Protein AF-A0A2V7MS86-F1 (afdb_monomer_lite)

Radius of gyration: 34.56 Å; chains: 1; bounding box: 85×17×89 Å

Structure (mmCIF, N/CA/C/O backbone):
data_AF-A0A2V7MS86-F1
#
_entry.id   AF-A0A2V7MS86-F1
#
loop_
_atom_site.group_PDB
_atom_site.id
_atom_site.type_symbol
_atom_site.label_atom_id
_atom_site.label_alt_id
_atom_site.label_comp_id
_atom_site.label_asym_id
_atom_site.label_entity_id
_atom_site.label_seq_id
_atom_site.pdbx_PDB_ins_code
_atom_site.Cartn_x
_atom_site.Cartn_y
_atom_site.Cartn_z
_atom_site.occupancy
_atom_site.B_iso_or_equiv
_atom_site.auth_seq_id
_atom_site.auth_comp_id
_atom_site.auth_asym_id
_atom_site.auth_atom_id
_atom_site.pdbx_PDB_model_num
ATOM 1 N N . MET A 1 1 ? 12.223 -13.083 -43.260 1.00 76.19 1 MET A N 1
ATOM 2 C CA . MET A 1 1 ? 13.556 -12.434 -43.210 1.00 76.19 1 MET A CA 1
ATOM 3 C C . MET A 1 1 ? 13.742 -11.546 -41.977 1.00 76.19 1 MET A C 1
ATOM 5 O O . MET A 1 1 ? 14.746 -11.706 -41.304 1.00 76.19 1 MET A O 1
ATOM 9 N N . TRP A 1 2 ? 12.772 -10.704 -41.598 1.00 84.12 2 TRP A N 1
ATOM 10 C CA . TRP A 1 2 ? 12.860 -9.843 -40.401 1.00 84.12 2 TRP A CA 1
ATOM 11 C C . 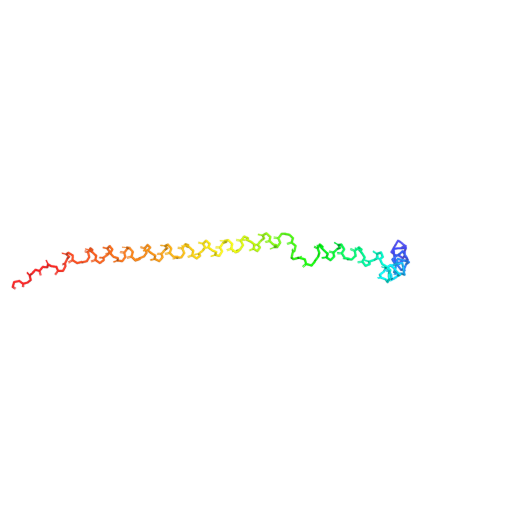TRP A 1 2 ? 13.007 -10.578 -39.060 1.00 84.12 2 TRP A C 1
ATOM 13 O O . TRP A 1 2 ? 13.741 -10.125 -38.193 1.00 84.12 2 TRP A O 1
ATOM 23 N N . VAL A 1 3 ? 12.374 -11.743 -38.903 1.00 90.25 3 VAL A N 1
ATOM 24 C CA . VAL A 1 3 ? 12.477 -12.544 -37.669 1.00 90.25 3 VAL A CA 1
ATOM 25 C C . VAL A 1 3 ? 13.917 -12.999 -37.407 1.00 90.25 3 VAL A C 1
ATOM 27 O O . VAL A 1 3 ? 14.391 -12.904 -36.282 1.00 90.25 3 VAL A O 1
ATOM 30 N N . LEU A 1 4 ? 14.645 -13.412 -38.450 1.00 90.31 4 LEU A N 1
ATOM 31 C CA . LEU A 1 4 ? 16.058 -13.788 -38.328 1.00 90.31 4 LEU A CA 1
ATOM 32 C C . LEU A 1 4 ? 16.936 -12.583 -37.969 1.00 90.31 4 LEU A C 1
ATOM 34 O O . LEU A 1 4 ? 17.846 -12.721 -37.160 1.00 90.31 4 LEU A O 1
ATOM 38 N N . ALA A 1 5 ? 16.631 -11.399 -38.509 1.00 88.81 5 ALA A N 1
ATOM 39 C CA . ALA A 1 5 ? 17.315 -10.164 -38.133 1.00 88.81 5 ALA A CA 1
ATOM 40 C C . ALA A 1 5 ? 17.069 -9.793 -36.659 1.00 88.81 5 ALA A C 1
ATOM 42 O O . ALA A 1 5 ? 18.014 -9.442 -35.961 1.00 88.81 5 ALA A O 1
ATOM 43 N N . ILE A 1 6 ? 15.838 -9.937 -36.157 1.00 92.56 6 ILE A N 1
ATOM 44 C CA . ILE A 1 6 ? 15.516 -9.697 -34.739 1.00 92.56 6 ILE A CA 1
ATOM 45 C C . ILE A 1 6 ? 16.264 -10.688 -33.843 1.00 92.56 6 ILE A C 1
ATOM 47 O O . ILE A 1 6 ? 16.879 -10.274 -32.866 1.00 92.56 6 ILE A O 1
ATOM 51 N N . ILE A 1 7 ? 16.263 -11.979 -34.194 1.00 93.06 7 ILE A N 1
ATOM 52 C CA . ILE A 1 7 ? 16.988 -13.013 -33.441 1.00 93.06 7 ILE A CA 1
ATOM 53 C C . ILE A 1 7 ? 18.487 -12.703 -33.405 1.00 93.06 7 ILE A C 1
ATOM 55 O O . ILE A 1 7 ? 19.099 -12.812 -32.350 1.00 93.06 7 ILE A O 1
ATOM 59 N N . LEU A 1 8 ? 19.069 -12.268 -34.525 1.00 91.62 8 LEU A N 1
ATOM 60 C CA . LEU A 1 8 ? 20.483 -11.906 -34.604 1.00 91.62 8 LEU A CA 1
ATOM 61 C C . LEU A 1 8 ? 20.815 -10.675 -33.746 1.00 91.62 8 LEU A C 1
ATOM 63 O O . LEU A 1 8 ? 21.831 -10.670 -33.056 1.00 91.62 8 LEU A O 1
ATOM 67 N N . VAL A 1 9 ? 19.938 -9.668 -33.724 1.00 91.62 9 VAL A N 1
ATOM 68 C CA . VAL A 1 9 ? 20.080 -8.496 -32.845 1.00 91.62 9 VAL A CA 1
ATOM 69 C C . VAL A 1 9 ? 19.978 -8.898 -31.374 1.00 91.62 9 VAL A C 1
ATOM 71 O O . VAL A 1 9 ? 20.825 -8.504 -30.578 1.00 91.62 9 VAL A O 1
ATOM 74 N N . VAL A 1 10 ? 18.990 -9.716 -30.999 1.00 91.31 10 VAL A N 1
ATOM 75 C CA . VAL A 1 10 ? 18.841 -10.199 -29.616 1.00 91.31 10 VAL A CA 1
ATOM 76 C C . VAL A 1 10 ? 20.044 -11.047 -29.203 1.00 91.31 10 VAL A C 1
ATOM 78 O O . VAL A 1 10 ? 20.588 -10.842 -28.121 1.00 91.31 10 VAL A O 1
ATOM 81 N N . ALA A 1 11 ? 20.517 -11.938 -30.075 1.00 92.62 11 ALA A N 1
ATOM 82 C CA . ALA A 1 11 ? 21.704 -12.752 -29.830 1.00 92.62 11 ALA A CA 1
ATOM 83 C C . ALA A 1 11 ? 22.964 -11.895 -29.616 1.00 92.62 11 ALA A C 1
ATOM 85 O O . ALA A 1 11 ? 23.784 -12.229 -28.766 1.00 92.62 11 ALA A O 1
ATOM 86 N N . LEU A 1 12 ? 23.093 -10.769 -30.327 1.00 90.25 12 LEU A N 1
ATOM 87 C CA . LEU A 1 12 ? 24.185 -9.808 -30.148 1.00 90.25 12 LEU A CA 1
ATOM 88 C C . LEU A 1 12 ? 24.066 -9.005 -28.838 1.00 90.25 12 LEU A C 1
ATOM 90 O O . LEU A 1 12 ? 25.078 -8.606 -28.264 1.00 90.25 12 LEU A O 1
ATOM 94 N N . LEU A 1 13 ? 22.845 -8.769 -28.351 1.00 86.69 13 LEU A N 1
ATOM 95 C CA . LEU A 1 13 ? 22.599 -8.037 -27.104 1.00 86.69 13 LEU A CA 1
ATOM 96 C C . LEU A 1 13 ? 22.890 -8.873 -25.849 1.00 86.69 13 LEU A C 1
ATOM 98 O O . LEU A 1 13 ? 23.276 -8.306 -24.826 1.00 86.69 13 LEU A O 1
ATOM 102 N N . ILE A 1 14 ? 22.757 -10.204 -25.917 1.00 87.88 14 ILE A N 1
ATOM 103 C CA . ILE A 1 14 ? 22.988 -11.106 -24.773 1.00 87.88 14 ILE A CA 1
ATOM 104 C C . ILE A 1 14 ? 24.410 -10.960 -24.177 1.00 87.88 14 ILE A C 1
ATOM 106 O O . ILE A 1 14 ? 24.508 -10.764 -22.965 1.00 87.88 14 ILE A O 1
ATOM 110 N N . PRO A 1 15 ? 25.512 -10.974 -24.960 1.00 82.94 15 PRO A N 1
ATOM 111 C CA . PRO A 1 15 ? 26.865 -10.763 -24.435 1.00 82.94 15 PRO A CA 1
ATOM 112 C C . PRO A 1 15 ? 27.060 -9.404 -23.759 1.00 82.94 15 PRO A C 1
ATOM 114 O O . PRO A 1 15 ? 27.702 -9.318 -22.715 1.00 82.94 15 PRO A O 1
ATOM 117 N N . VAL A 1 16 ? 26.485 -8.341 -24.334 1.00 81.19 16 VAL A N 1
ATOM 118 C CA . VAL A 1 16 ? 26.571 -6.984 -23.773 1.00 81.19 16 VAL A CA 1
ATOM 119 C C . VAL A 1 16 ? 25.877 -6.937 -22.415 1.00 81.19 16 VAL A C 1
ATOM 121 O O . VAL A 1 16 ? 26.442 -6.405 -21.463 1.00 81.19 16 VAL A O 1
ATOM 124 N N . ALA A 1 17 ? 24.688 -7.539 -22.311 1.00 73.69 17 ALA A N 1
ATOM 125 C CA . ALA A 1 17 ? 23.950 -7.637 -21.058 1.00 73.69 17 ALA A CA 1
ATOM 126 C C . ALA A 1 17 ? 24.711 -8.456 -20.002 1.00 73.69 17 ALA A C 1
ATOM 128 O O . ALA A 1 17 ? 24.798 -8.019 -18.858 1.00 73.69 17 ALA A O 1
ATOM 129 N N . ALA A 1 18 ? 25.319 -9.586 -20.381 1.00 77.88 18 ALA A N 1
ATOM 130 C CA . ALA A 1 18 ? 26.108 -10.420 -19.471 1.00 77.88 18 ALA A CA 1
ATOM 131 C C . ALA A 1 18 ? 27.312 -9.664 -18.876 1.00 77.88 18 ALA A C 1
ATOM 133 O O . ALA A 1 18 ? 27.510 -9.674 -17.666 1.00 77.88 18 ALA A O 1
ATOM 134 N N . ILE A 1 19 ? 28.057 -8.924 -19.704 1.00 75.81 19 ILE A N 1
ATOM 135 C CA . ILE A 1 19 ? 29.202 -8.114 -19.252 1.00 75.81 19 ILE A CA 1
ATOM 136 C C . ILE A 1 19 ? 28.748 -6.952 -18.350 1.00 75.81 19 ILE A C 1
ATOM 138 O O . ILE A 1 19 ? 29.444 -6.581 -17.404 1.00 75.81 19 ILE A O 1
ATOM 142 N N . LEU A 1 20 ? 27.583 -6.357 -18.629 1.00 68.75 20 LEU A N 1
ATOM 143 C CA . LEU A 1 20 ? 27.053 -5.243 -17.839 1.00 68.75 20 LEU A CA 1
ATOM 144 C C . LEU A 1 20 ? 26.559 -5.677 -16.454 1.00 68.75 20 LEU A C 1
ATOM 146 O O . LEU A 1 20 ? 26.712 -4.912 -15.503 1.00 68.75 20 LEU A O 1
ATOM 150 N N . VAL A 1 21 ? 25.978 -6.877 -16.343 1.00 64.38 21 VAL A N 1
ATOM 151 C CA . VAL A 1 21 ? 25.506 -7.457 -15.072 1.00 64.38 21 VAL A CA 1
ATOM 152 C C . VAL A 1 21 ? 26.666 -7.666 -14.095 1.00 64.38 21 VAL A C 1
ATOM 154 O O . VAL A 1 21 ? 26.521 -7.364 -12.911 1.00 64.38 21 VAL A O 1
ATOM 157 N N . ASP A 1 22 ? 27.836 -8.063 -14.598 1.00 63.31 22 ASP A N 1
ATOM 158 C CA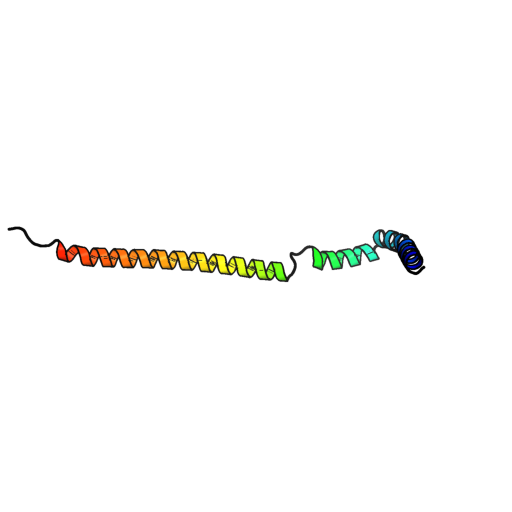 . ASP A 1 22 ? 29.051 -8.230 -13.789 1.00 63.31 22 ASP A CA 1
ATOM 159 C C . ASP A 1 22 ? 29.787 -6.905 -13.495 1.00 63.31 22 ASP A C 1
ATOM 161 O O . ASP A 1 22 ? 30.749 -6.870 -12.723 1.00 63.31 22 ASP A O 1
ATOM 165 N N . SER A 1 23 ? 29.328 -5.783 -14.062 1.00 57.69 23 SER A N 1
ATOM 166 C CA . SER A 1 23 ? 29.950 -4.463 -13.921 1.00 57.69 23 SER A CA 1
ATOM 167 C C . SER A 1 23 ? 29.231 -3.577 -12.883 1.00 57.69 23 SER A C 1
ATOM 169 O O . SER A 1 23 ? 28.001 -3.606 -12.766 1.00 57.69 23 SER A O 1
ATOM 171 N N . PRO A 1 24 ? 29.949 -2.706 -12.138 1.00 55.31 24 PRO A N 1
ATOM 172 C CA . PRO A 1 24 ? 29.369 -1.776 -11.152 1.00 55.31 24 PRO A CA 1
ATOM 173 C C . PRO A 1 24 ? 28.262 -0.851 -11.702 1.00 55.31 24 PRO A C 1
ATOM 175 O O . PRO A 1 24 ? 27.450 -0.327 -10.931 1.00 55.31 24 PRO A O 1
ATOM 178 N N . LEU A 1 25 ? 28.184 -0.668 -13.025 1.00 58.81 25 LEU A N 1
ATOM 179 C CA . LEU A 1 25 ? 27.105 0.070 -13.691 1.00 58.81 25 LEU A CA 1
ATOM 180 C C . LEU A 1 25 ? 25.770 -0.697 -13.667 1.00 58.81 25 LEU A C 1
ATOM 182 O O . LEU A 1 25 ? 24.742 -0.107 -13.339 1.00 58.81 25 LEU A O 1
ATOM 186 N N . GLY A 1 26 ? 25.778 -2.011 -13.916 1.00 56.69 26 GLY A N 1
ATOM 187 C CA . GLY A 1 26 ? 24.586 -2.855 -13.791 1.00 56.69 26 GLY A CA 1
ATOM 188 C C . GLY A 1 26 ? 24.091 -2.922 -12.349 1.00 56.69 26 GLY A C 1
ATOM 189 O O . GLY A 1 26 ? 22.903 -2.760 -12.090 1.00 56.69 26 GLY A O 1
ATOM 190 N N . ARG A 1 27 ? 25.014 -3.035 -11.386 1.00 60.41 27 ARG A N 1
ATOM 191 C CA . ARG A 1 27 ? 24.691 -3.101 -9.951 1.00 60.41 27 ARG A CA 1
ATOM 192 C C . ARG A 1 27 ? 24.131 -1.796 -9.376 1.00 60.41 27 ARG A C 1
ATOM 194 O O . ARG A 1 27 ? 23.318 -1.837 -8.461 1.00 60.41 27 ARG A O 1
ATOM 201 N N . SER A 1 28 ? 24.549 -0.633 -9.876 1.00 59.44 28 SER A N 1
ATOM 202 C CA . SER A 1 28 ? 24.034 0.670 -9.418 1.00 59.44 28 SER A CA 1
ATOM 203 C C . SER A 1 28 ? 22.673 1.020 -10.028 1.00 59.44 28 SER A C 1
ATOM 205 O O . SER A 1 28 ? 21.833 1.601 -9.338 1.00 59.44 28 SER A O 1
ATOM 207 N N . VAL A 1 29 ? 22.418 0.610 -11.276 1.00 63.12 29 VAL A N 1
ATOM 208 C CA . VAL A 1 29 ? 21.079 0.662 -11.885 1.00 63.12 29 VAL A CA 1
ATOM 209 C C . VAL A 1 29 ? 20.150 -0.342 -11.207 1.00 63.12 29 VAL A C 1
ATOM 211 O O . VAL A 1 29 ? 19.058 0.051 -10.808 1.00 63.12 29 VAL A O 1
ATOM 214 N N . ALA A 1 30 ? 20.606 -1.577 -10.972 1.00 62.25 30 ALA A N 1
ATOM 215 C CA . ALA A 1 30 ? 19.885 -2.567 -10.179 1.00 62.25 30 ALA A CA 1
ATOM 216 C C . ALA A 1 30 ? 19.581 -2.028 -8.784 1.00 62.25 30 ALA A C 1
ATOM 218 O O . ALA A 1 30 ? 18.433 -2.057 -8.402 1.00 62.25 30 ALA A O 1
ATOM 219 N N . ARG A 1 31 ? 20.521 -1.386 -8.082 1.00 57.06 31 ARG A N 1
ATOM 220 C CA . ARG A 1 31 ? 20.263 -0.791 -6.758 1.00 57.06 31 ARG A CA 1
ATOM 221 C C . ARG A 1 31 ? 19.264 0.375 -6.786 1.00 57.06 31 ARG A C 1
ATOM 223 O O . ARG A 1 31 ? 18.523 0.577 -5.827 1.00 57.06 31 ARG A O 1
ATOM 230 N N . ARG A 1 32 ? 19.211 1.158 -7.872 1.00 61.62 32 ARG A N 1
ATOM 231 C CA . ARG A 1 32 ? 18.164 2.184 -8.056 1.00 61.62 32 ARG A CA 1
ATOM 232 C C . ARG A 1 32 ? 16.812 1.583 -8.435 1.00 61.62 32 ARG A C 1
ATOM 234 O O . ARG A 1 32 ? 15.787 2.148 -8.064 1.00 61.62 32 ARG A O 1
ATOM 241 N N . MET A 1 33 ? 16.808 0.476 -9.1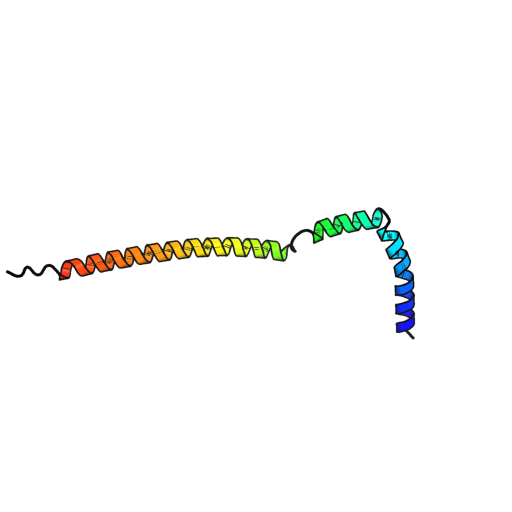69 1.00 58.41 33 MET A N 1
ATOM 242 C CA . MET A 1 33 ? 15.594 -0.264 -9.500 1.00 58.41 33 MET A CA 1
ATOM 243 C C . MET A 1 33 ? 15.092 -1.064 -8.294 1.00 58.41 33 MET A C 1
ATOM 245 O O . MET A 1 33 ? 13.928 -0.933 -7.977 1.00 58.41 33 MET A O 1
ATOM 249 N N . GLU A 1 34 ? 15.944 -1.746 -7.533 1.00 54.81 34 GLU A N 1
ATOM 250 C CA . GLU A 1 34 ? 15.685 -2.359 -6.220 1.00 54.81 34 GLU A CA 1
ATOM 251 C C . GLU A 1 34 ? 15.140 -1.318 -5.239 1.00 54.81 34 GLU A C 1
ATOM 253 O O . GLU A 1 34 ? 14.093 -1.540 -4.647 1.00 54.81 34 GLU A O 1
ATOM 258 N N . GLY A 1 35 ? 15.708 -0.106 -5.187 1.00 55.38 35 GLY A N 1
ATOM 259 C CA . GLY A 1 35 ? 15.124 1.005 -4.422 1.00 55.38 35 GLY A CA 1
ATOM 260 C C . GLY A 1 35 ? 13.700 1.411 -4.852 1.00 55.38 35 GLY A C 1
ATOM 261 O O . GLY A 1 35 ? 12.994 2.076 -4.095 1.00 55.38 35 GLY A O 1
ATOM 262 N N . ARG A 1 36 ? 13.255 1.003 -6.048 1.00 53.69 36 ARG A N 1
ATOM 263 C CA . ARG A 1 36 ? 11.885 1.159 -6.569 1.00 53.69 36 ARG A CA 1
ATOM 264 C C . ARG A 1 36 ? 11.068 -0.145 -6.541 1.00 53.69 36 ARG A C 1
ATOM 266 O O . ARG A 1 36 ? 9.847 -0.074 -6.632 1.00 53.69 36 ARG A O 1
ATOM 273 N N . THR A 1 37 ? 11.714 -1.302 -6.422 1.00 54.19 37 THR A N 1
ATOM 274 C CA . THR A 1 37 ? 11.133 -2.643 -6.602 1.00 54.19 37 THR A CA 1
ATOM 275 C C . THR A 1 37 ? 11.053 -3.441 -5.292 1.00 54.19 37 THR A C 1
ATOM 277 O O . THR A 1 37 ? 10.234 -4.345 -5.200 1.00 54.19 37 THR A O 1
ATOM 280 N N . GLU A 1 38 ? 11.809 -3.090 -4.247 1.00 55.12 38 GLU A N 1
ATOM 281 C CA . GLU A 1 38 ? 11.755 -3.748 -2.924 1.00 55.12 38 GLU A CA 1
ATOM 282 C C . GLU A 1 38 ? 10.636 -3.221 -2.007 1.00 55.12 38 GLU A C 1
ATOM 284 O O . GLU A 1 38 ? 10.449 -3.694 -0.887 1.00 55.12 38 GLU A O 1
ATOM 289 N N . GLY A 1 39 ? 9.849 -2.248 -2.465 1.00 57.66 39 GLY A N 1
ATOM 290 C CA . GLY A 1 39 ? 8.602 -1.868 -1.811 1.00 57.66 39 GLY A CA 1
ATOM 291 C C . GLY A 1 39 ? 7.409 -2.470 -2.546 1.00 57.66 39 GLY A C 1
ATOM 292 O O . GLY A 1 39 ? 7.446 -2.495 -3.778 1.00 57.66 39 GLY A O 1
ATOM 293 N N . PRO A 1 40 ? 6.321 -2.875 -1.850 1.00 57.25 40 PRO A N 1
ATOM 294 C CA . PRO A 1 40 ? 5.044 -3.044 -2.530 1.00 57.25 40 PRO A CA 1
ATOM 295 C C . PRO A 1 40 ? 4.811 -1.809 -3.415 1.00 57.25 40 PRO A C 1
ATOM 297 O O . PRO A 1 40 ? 5.108 -0.699 -2.944 1.00 57.25 40 PRO A O 1
ATOM 300 N N . PRO A 1 41 ? 4.358 -1.981 -4.676 1.00 66.94 41 PRO A N 1
ATOM 301 C CA . PRO A 1 41 ? 4.036 -0.885 -5.577 1.00 66.94 41 PRO A CA 1
ATOM 302 C C . PRO A 1 41 ? 3.350 0.248 -4.811 1.00 66.94 41 PRO A C 1
ATOM 304 O O . PRO A 1 41 ? 2.546 -0.044 -3.924 1.00 66.94 41 PRO A O 1
ATOM 307 N N . PRO A 1 42 ? 3.647 1.525 -5.099 1.00 66.00 42 PRO A N 1
ATOM 308 C CA . PRO A 1 42 ? 3.059 2.649 -4.366 1.00 66.00 42 PRO A CA 1
ATOM 309 C C . PRO A 1 42 ? 1.528 2.537 -4.263 1.00 66.00 42 PRO A C 1
ATOM 311 O O . PRO A 1 42 ? 0.970 2.770 -3.197 1.00 66.00 42 PRO A O 1
ATOM 314 N N . GLU A 1 43 ? 0.882 2.018 -5.310 1.00 69.12 43 GLU A N 1
ATOM 315 C CA . GLU A 1 43 ? -0.545 1.685 -5.328 1.00 69.12 43 GLU A CA 1
ATOM 316 C C . GLU A 1 43 ? -0.952 0.648 -4.268 1.00 69.12 43 GLU A C 1
ATOM 318 O O . GLU A 1 43 ? -1.953 0.835 -3.586 1.00 69.12 43 GLU A O 1
ATOM 323 N N . LEU A 1 44 ? -0.170 -0.420 -4.071 1.00 73.25 44 LEU A N 1
ATOM 324 C CA . LEU A 1 44 ? -0.424 -1.436 -3.043 1.00 73.25 44 LEU A CA 1
ATOM 325 C C . LEU A 1 44 ? -0.206 -0.894 -1.627 1.00 73.25 44 LEU A C 1
ATOM 327 O O . LEU A 1 44 ? -0.943 -1.277 -0.724 1.00 73.25 44 LEU A O 1
ATOM 331 N N . ARG A 1 45 ? 0.753 0.018 -1.421 1.00 74.69 45 ARG A N 1
ATOM 332 C CA . ARG A 1 45 ? 0.942 0.695 -0.123 1.00 74.69 45 ARG A CA 1
ATOM 333 C C . ARG A 1 45 ? -0.229 1.615 0.214 1.00 74.69 45 ARG A C 1
ATOM 335 O O . ARG A 1 45 ? -0.692 1.617 1.352 1.00 74.69 45 ARG A O 1
ATOM 342 N N . ASP A 1 46 ? -0.723 2.361 -0.768 1.00 77.62 46 ASP A N 1
ATOM 343 C CA . ASP A 1 46 ? -1.905 3.208 -0.599 1.00 77.62 46 ASP A CA 1
ATOM 344 C C . ASP A 1 46 ? -3.160 2.365 -0.353 1.00 77.62 46 ASP A C 1
ATOM 346 O O . ASP A 1 46 ? -3.995 2.716 0.482 1.00 77.62 46 ASP A O 1
ATOM 350 N N . MET A 1 47 ? -3.274 1.218 -1.029 1.00 82.44 47 MET A N 1
ATOM 351 C CA . MET A 1 47 ? -4.369 0.275 -0.816 1.00 82.44 47 MET A CA 1
ATOM 352 C C . MET A 1 47 ? -4.301 -0.361 0.575 1.00 82.44 47 MET A C 1
ATOM 354 O O . MET A 1 47 ? -5.323 -0.455 1.243 1.00 82.44 47 MET A O 1
ATOM 358 N N . GLN A 1 48 ? -3.106 -0.708 1.055 1.00 79.94 48 GLN A N 1
ATOM 359 C CA . GLN A 1 48 ? -2.900 -1.255 2.395 1.00 79.94 48 GLN A CA 1
ATOM 360 C C . GLN A 1 48 ? -3.269 -0.248 3.492 1.00 79.94 48 GLN A C 1
ATOM 362 O O . GLN A 1 48 ? -3.986 -0.604 4.419 1.00 79.94 48 GLN A O 1
ATOM 367 N N . ARG A 1 49 ? -2.879 1.027 3.343 1.00 85.19 49 ARG A N 1
ATOM 368 C CA . ARG A 1 49 ? -3.306 2.099 4.261 1.00 85.19 49 ARG A CA 1
ATOM 369 C C . ARG A 1 49 ? -4.818 2.290 4.265 1.00 85.19 49 ARG A C 1
ATOM 371 O O . ARG A 1 49 ? -5.405 2.512 5.315 1.00 85.19 49 ARG A O 1
ATOM 378 N N . LYS A 1 50 ? -5.458 2.215 3.095 1.00 87.25 50 LYS A N 1
ATOM 379 C CA . LYS A 1 50 ? -6.922 2.297 2.994 1.00 87.25 50 LYS A CA 1
ATOM 380 C C . LYS A 1 50 ? -7.607 1.119 3.679 1.00 87.25 50 LYS A C 1
ATOM 382 O O . LYS A 1 50 ? -8.618 1.332 4.331 1.00 87.25 50 LYS A O 1
ATOM 387 N N . VAL A 1 51 ? -7.066 -0.090 3.540 1.00 92.00 51 VAL A N 1
ATOM 388 C CA . VAL A 1 51 ? -7.585 -1.282 4.225 1.00 92.00 51 VAL A CA 1
ATOM 389 C C . VAL A 1 51 ? -7.461 -1.130 5.739 1.00 92.00 51 VAL A C 1
ATOM 391 O O . VAL A 1 51 ? -8.449 -1.320 6.428 1.00 92.00 51 VAL A O 1
ATOM 394 N N . GLU A 1 52 ? -6.307 -0.694 6.241 1.00 90.31 52 GLU A N 1
ATOM 395 C CA . GLU A 1 52 ? -6.084 -0.473 7.677 1.00 90.31 52 GLU A CA 1
ATOM 396 C C . GLU A 1 52 ? -7.047 0.580 8.262 1.00 90.31 52 GLU A C 1
ATOM 398 O O . GLU A 1 52 ? -7.619 0.385 9.333 1.00 90.31 52 GLU A O 1
ATOM 403 N N . LEU A 1 53 ? -7.304 1.667 7.523 1.00 93.69 53 LEU A N 1
ATOM 404 C CA . LEU A 1 53 ? -8.314 2.661 7.904 1.00 93.69 53 LEU A CA 1
ATOM 405 C C . LEU A 1 53 ? -9.731 2.073 7.911 1.00 93.69 53 LEU A C 1
ATOM 407 O O . LEU A 1 53 ? -10.480 2.293 8.858 1.00 93.69 53 LEU A O 1
ATOM 411 N N . LEU A 1 54 ? -10.093 1.303 6.882 1.00 94.38 54 LEU A N 1
ATOM 412 C CA . LEU A 1 54 ? -11.409 0.666 6.790 1.00 94.38 54 LEU A CA 1
ATOM 413 C C . LEU A 1 54 ? -11.631 -0.367 7.901 1.00 94.38 54 LEU A C 1
ATOM 415 O O . LEU A 1 54 ? -12.733 -0.462 8.430 1.00 94.38 54 LEU A O 1
ATOM 419 N N . GLU A 1 55 ? -10.604 -1.130 8.269 1.00 92.06 55 GLU A N 1
ATOM 420 C CA . GLU A 1 55 ? -10.666 -2.081 9.382 1.00 92.06 55 GLU A CA 1
ATOM 421 C C . GLU A 1 55 ? -10.930 -1.360 10.709 1.00 92.06 55 GLU A C 1
ATOM 423 O O . GLU A 1 55 ? -11.822 -1.769 11.455 1.00 92.06 55 GLU A O 1
ATOM 428 N N . SER A 1 56 ? -10.240 -0.241 10.954 1.00 94.31 56 SER A N 1
ATOM 429 C CA . SER A 1 56 ? -10.483 0.612 12.125 1.00 94.31 56 SER A CA 1
ATOM 430 C C . SER A 1 56 ? -11.909 1.171 12.146 1.00 94.31 56 SER A C 1
ATOM 432 O O . SER A 1 56 ? -12.579 1.120 13.175 1.00 94.31 56 SER A O 1
ATOM 434 N N . GLU A 1 57 ? -12.403 1.687 11.017 1.00 93.88 57 GLU A N 1
ATOM 435 C CA . GLU A 1 57 ? -13.764 2.230 10.924 1.00 93.88 57 GLU A CA 1
ATOM 436 C C . GLU A 1 57 ? -14.836 1.149 11.149 1.00 93.88 57 GLU A C 1
ATOM 438 O O . GLU A 1 57 ? -15.874 1.414 11.762 1.00 93.88 57 GLU A O 1
ATOM 443 N N . ILE A 1 58 ? -14.591 -0.084 10.693 1.00 95.31 58 ILE A N 1
ATOM 444 C CA . ILE A 1 58 ? -15.485 -1.225 10.933 1.00 95.31 58 ILE A CA 1
ATOM 445 C C . ILE A 1 58 ? -15.521 -1.590 12.418 1.00 95.31 58 ILE A C 1
ATOM 447 O O . ILE A 1 58 ? -16.600 -1.875 12.947 1.00 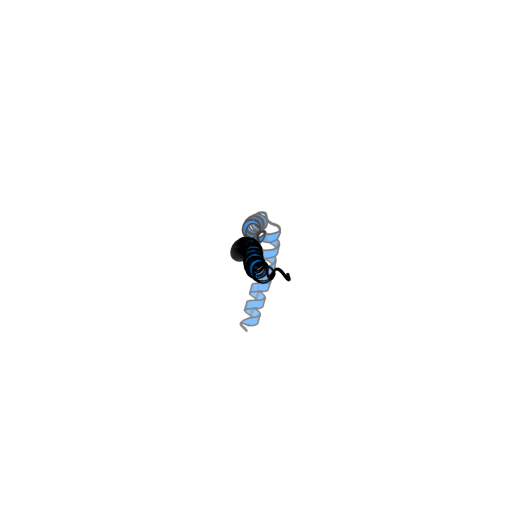95.31 58 ILE A O 1
ATOM 451 N N . GLU A 1 59 ? -14.374 -1.590 13.097 1.00 93.75 59 GLU A N 1
ATOM 452 C CA . GLU A 1 59 ? -14.305 -1.882 14.530 1.00 93.75 59 GLU A CA 1
ATOM 453 C C . GLU A 1 59 ? -15.079 -0.838 15.351 1.00 93.75 59 GLU A C 1
ATOM 455 O O . GLU A 1 59 ? -15.906 -1.198 16.199 1.00 93.75 59 GLU A O 1
ATOM 460 N N . ASP A 1 60 ? -14.910 0.445 15.023 1.00 93.69 60 ASP A N 1
ATOM 461 C CA . ASP A 1 60 ? -15.649 1.545 15.644 1.00 93.69 60 ASP A CA 1
ATOM 462 C C . ASP A 1 60 ? -17.159 1.439 15.394 1.00 93.69 60 ASP A C 1
ATOM 464 O O . ASP A 1 60 ? -17.971 1.579 16.319 1.00 93.69 60 ASP A O 1
ATOM 468 N N . LEU A 1 61 ? -17.557 1.128 14.157 1.00 93.88 61 LEU A N 1
ATOM 469 C CA . LEU A 1 61 ? -18.963 0.954 13.806 1.00 93.88 61 LEU A CA 1
ATOM 470 C C . LEU A 1 61 ? -19.587 -0.228 14.554 1.00 93.88 61 LEU A C 1
ATOM 472 O O . LEU A 1 61 ? -20.698 -0.116 15.075 1.00 93.88 61 LEU A O 1
ATOM 476 N N . ASN A 1 62 ? -18.873 -1.349 14.657 1.00 93.44 62 ASN A N 1
ATOM 477 C CA . ASN A 1 62 ? -19.336 -2.516 15.400 1.00 93.44 62 ASN A CA 1
ATOM 478 C C . ASN A 1 62 ? -19.555 -2.184 16.884 1.00 93.44 62 ASN A C 1
ATOM 480 O O . ASN A 1 62 ? -20.571 -2.567 17.469 1.00 93.44 62 ASN A O 1
ATOM 484 N N . ARG A 1 63 ? -18.649 -1.402 17.481 1.00 93.12 63 ARG A N 1
ATOM 485 C CA . ARG A 1 63 ? -18.783 -0.929 18.862 1.00 93.12 63 ARG A CA 1
ATOM 486 C C . ARG A 1 63 ? -19.985 -0.001 19.043 1.00 93.12 63 ARG A C 1
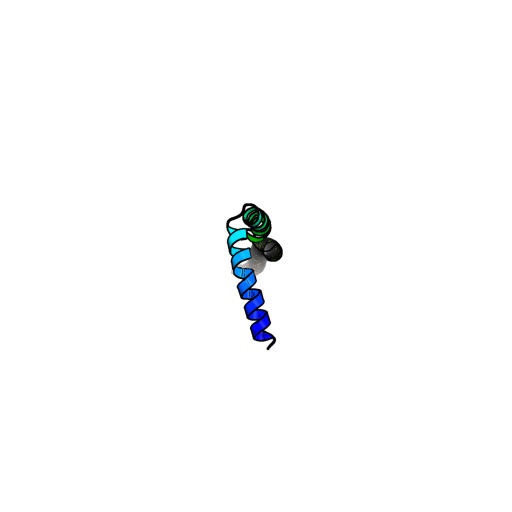ATOM 488 O O . ARG A 1 63 ? -20.718 -0.140 20.021 1.00 93.12 63 ARG A O 1
ATOM 495 N N . SER A 1 64 ? -20.222 0.902 18.093 1.00 92.19 64 SER A N 1
ATOM 496 C CA . SER A 1 64 ? -21.392 1.789 18.100 1.00 92.19 64 SER A CA 1
ATOM 497 C C . SER A 1 64 ? -22.705 1.004 18.006 1.00 92.19 64 SER A C 1
ATOM 499 O O . SER A 1 64 ? -23.625 1.234 18.791 1.00 92.19 64 SER A O 1
ATOM 501 N N . VAL A 1 65 ? -22.778 0.018 17.106 1.00 92.81 65 VAL A N 1
ATOM 502 C CA . VAL A 1 65 ? -23.951 -0.857 16.962 1.00 92.81 65 VAL A CA 1
ATOM 503 C C . VAL A 1 65 ? -24.194 -1.674 18.229 1.00 92.81 65 VAL A C 1
ATOM 505 O O . VAL A 1 65 ? -25.346 -1.831 18.636 1.00 92.81 65 VAL A O 1
ATOM 508 N N . ALA A 1 66 ? -23.138 -2.186 18.866 1.00 90.81 66 ALA A N 1
ATOM 509 C CA . ALA A 1 66 ? -23.254 -2.894 20.136 1.00 90.81 66 ALA A CA 1
ATOM 510 C C . ALA A 1 66 ? -23.850 -1.991 21.231 1.00 90.81 66 ALA A C 1
ATOM 512 O O . ALA A 1 66 ? -24.843 -2.374 21.847 1.00 90.81 66 ALA A O 1
ATOM 513 N N . GLY A 1 67 ? -23.334 -0.767 21.393 1.00 90.00 67 GLY A N 1
ATOM 514 C CA . GLY A 1 67 ? -23.881 0.203 22.350 1.00 90.00 67 GLY A CA 1
ATOM 515 C C . GLY A 1 67 ? -25.343 0.562 22.065 1.00 90.00 67 GLY A C 1
ATOM 516 O O . GLY A 1 67 ? -26.182 0.543 22.961 1.00 90.00 67 GLY A O 1
ATOM 517 N N . MET A 1 68 ? -25.695 0.778 20.795 1.00 89.19 68 MET A N 1
ATOM 518 C CA . MET A 1 68 ? -27.077 1.069 20.401 1.00 89.19 68 MET A CA 1
ATOM 519 C C . MET A 1 68 ? -28.032 -0.097 20.706 1.00 89.19 68 MET A C 1
ATOM 521 O O . MET A 1 68 ? -29.183 0.117 21.089 1.00 89.19 68 MET A O 1
ATOM 525 N N . ARG A 1 69 ? -27.575 -1.349 20.571 1.00 85.62 69 ARG A N 1
ATOM 526 C CA . ARG A 1 69 ? -28.367 -2.529 20.960 1.00 85.62 69 ARG A CA 1
ATOM 527 C C . ARG A 1 69 ? -28.612 -2.583 22.466 1.00 85.62 69 ARG A C 1
ATOM 529 O O . ARG A 1 69 ? -29.721 -2.931 22.869 1.00 85.62 69 ARG A O 1
ATOM 536 N N . GLU A 1 70 ? -27.621 -2.229 23.279 1.00 87.62 70 GLU A N 1
ATOM 537 C CA . GLU A 1 70 ? -27.762 -2.165 24.739 1.00 87.62 70 GLU A CA 1
ATOM 538 C C . GLU A 1 70 ? -28.778 -1.095 25.158 1.00 87.62 70 GLU A C 1
ATOM 540 O O . GLU A 1 70 ? -29.657 -1.369 25.977 1.00 87.62 70 GLU A O 1
ATOM 545 N N . GLU A 1 71 ? -28.732 0.089 24.540 1.00 86.69 71 GLU A N 1
ATOM 546 C CA . GLU A 1 71 ? -29.708 1.160 24.776 1.00 86.69 71 GLU A CA 1
ATOM 547 C C . GLU A 1 71 ? -31.133 0.726 24.408 1.00 86.69 71 GLU A C 1
ATOM 549 O O . GLU A 1 71 ? -32.068 0.910 25.193 1.00 86.69 71 GLU A O 1
ATOM 554 N N . LEU A 1 72 ? -31.311 0.076 23.252 1.00 83.88 72 LEU A N 1
A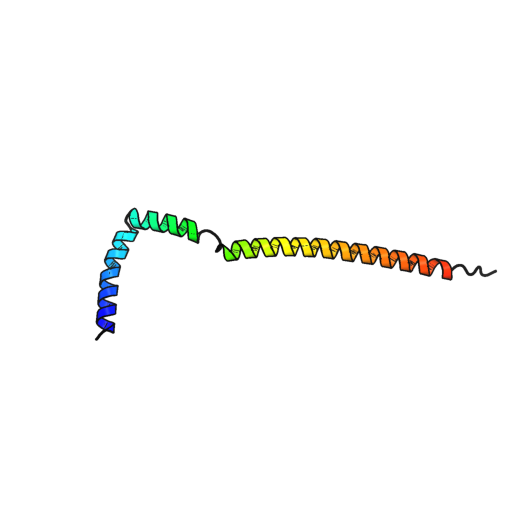TOM 555 C CA . LEU A 1 72 ? -32.609 -0.463 22.839 1.00 83.88 72 LEU A CA 1
ATOM 556 C C . LEU A 1 72 ? -33.123 -1.531 23.812 1.00 83.88 72 LEU A C 1
ATOM 558 O O . LEU A 1 72 ? -34.312 -1.543 24.141 1.00 83.88 72 LEU A O 1
ATOM 562 N N . GLN A 1 73 ? -32.248 -2.409 24.303 1.00 83.88 73 GLN A N 1
ATOM 563 C CA . GLN A 1 73 ? -32.615 -3.435 25.276 1.00 83.88 73 GLN A CA 1
ATOM 564 C C . GLN A 1 73 ? -32.979 -2.824 26.638 1.00 83.88 73 GLN A C 1
ATOM 566 O O . GLN A 1 73 ? -33.926 -3.274 27.288 1.00 83.88 73 GLN A O 1
ATOM 571 N N . PHE A 1 74 ? -32.282 -1.768 27.057 1.00 83.81 74 PHE A N 1
ATOM 572 C CA . PHE A 1 74 ? -32.612 -1.007 28.259 1.00 83.81 74 PHE A CA 1
ATOM 573 C C . PHE A 1 74 ? -33.978 -0.318 28.131 1.00 83.81 74 PHE A C 1
ATOM 575 O O . PHE A 1 74 ? -34.812 -0.436 29.031 1.00 83.81 74 PHE A O 1
ATOM 582 N N . MET A 1 75 ? -34.259 0.318 26.988 1.00 80.44 75 MET A N 1
ATOM 583 C CA . MET A 1 75 ? -35.569 0.916 26.707 1.00 80.44 75 MET A CA 1
ATOM 584 C C . MET A 1 75 ? -36.691 -0.127 26.694 1.00 80.44 75 MET A C 1
ATOM 586 O O . MET A 1 75 ? -37.752 0.110 27.271 1.00 80.44 75 MET A O 1
ATOM 590 N N . GLN A 1 76 ? -36.468 -1.295 26.084 1.00 78.75 76 GLN A N 1
ATOM 591 C CA . GLN A 1 76 ? -37.434 -2.397 26.123 1.00 78.75 76 GLN A CA 1
ATOM 592 C C . GLN A 1 76 ? -37.715 -2.840 27.559 1.00 78.75 76 GLN A C 1
ATOM 594 O O . GLN A 1 76 ? -38.877 -2.976 27.939 1.00 78.75 76 GLN A O 1
ATOM 599 N N . ARG A 1 77 ? -36.675 -2.980 28.387 1.00 77.25 77 ARG A N 1
ATOM 600 C CA . ARG A 1 77 ? -36.824 -3.390 29.787 1.00 77.25 77 ARG A CA 1
ATOM 601 C C . ARG A 1 77 ? -37.577 -2.355 30.624 1.00 77.25 77 ARG A C 1
ATOM 603 O O . ARG A 1 77 ? -38.452 -2.729 31.401 1.00 77.25 77 ARG A O 1
ATOM 610 N N . LEU A 1 78 ? -37.313 -1.065 30.407 1.00 80.44 78 LEU A N 1
ATOM 611 C CA . LEU A 1 78 ? -38.068 0.031 31.025 1.00 80.44 78 LEU A CA 1
ATOM 612 C C . LEU A 1 78 ? -39.536 0.079 30.583 1.00 80.44 78 LEU A C 1
ATOM 614 O O . LEU A 1 78 ? -40.378 0.529 31.352 1.00 80.44 78 LEU A O 1
ATOM 618 N N . LEU A 1 79 ? -39.860 -0.359 29.364 1.00 78.00 79 LEU A N 1
ATOM 619 C CA . LEU A 1 79 ? -41.234 -0.415 28.846 1.00 78.00 79 LEU A CA 1
ATOM 620 C C . LEU A 1 79 ? -41.984 -1.704 29.234 1.00 78.00 79 LEU A C 1
ATOM 622 O O . LEU A 1 79 ? -43.221 -1.717 29.230 1.00 78.00 79 LEU A O 1
ATOM 626 N N . GLU A 1 80 ? -41.272 -2.780 29.572 1.00 71.50 80 GLU A N 1
ATOM 627 C CA . GLU A 1 80 ? -41.851 -4.022 30.103 1.00 71.50 80 GLU A CA 1
ATOM 628 C C . GLU A 1 80 ? -42.203 -3.926 31.597 1.00 71.50 80 GLU A C 1
ATOM 630 O O . GLU A 1 80 ? -43.271 -4.393 32.005 1.00 71.50 80 GLU A O 1
ATOM 635 N N . ASP A 1 81 ? -41.363 -3.279 32.410 1.00 61.59 81 ASP A N 1
ATOM 636 C CA . ASP A 1 81 ? -41.563 -3.123 33.860 1.00 61.59 81 ASP A CA 1
ATOM 637 C C . ASP A 1 81 ? -42.900 -2.438 34.273 1.00 61.59 81 ASP A C 1
ATOM 639 O O . ASP A 1 81 ? -43.589 -2.937 35.170 1.00 61.59 81 ASP A O 1
ATOM 643 N N . PRO A 1 82 ? -43.404 -1.375 33.603 1.00 57.91 82 PRO A N 1
ATOM 644 C CA . PRO A 1 82 ? -44.665 -0.738 33.990 1.00 57.91 82 PRO A CA 1
ATOM 645 C C . PRO A 1 82 ? -45.906 -1.612 33.757 1.00 57.91 82 PRO A C 1
ATOM 647 O O . PRO A 1 82 ? -46.946 -1.348 34.358 1.00 57.91 82 PRO A O 1
ATOM 650 N N . ARG A 1 83 ? -45.834 -2.669 32.931 1.00 53.41 83 ARG A N 1
ATOM 651 C CA . ARG A 1 83 ? -46.987 -3.549 32.651 1.00 53.41 83 ARG A CA 1
ATOM 652 C C . ARG A 1 83 ? -47.126 -4.730 33.612 1.00 53.41 83 ARG A C 1
ATOM 654 O O . ARG A 1 83 ? -48.195 -5.337 33.645 1.00 53.41 83 ARG A O 1
ATOM 661 N N . ARG A 1 84 ? -46.105 -5.048 34.420 1.00 52.62 84 ARG A N 1
ATOM 662 C CA . ARG A 1 84 ? -46.172 -6.138 35.418 1.00 52.62 84 ARG A CA 1
ATOM 663 C C . ARG A 1 84 ? -46.619 -5.705 36.816 1.00 52.62 84 ARG A C 1
ATOM 665 O O . ARG A 1 84 ? -46.939 -6.568 37.628 1.00 52.62 84 ARG A O 1
ATOM 672 N N . LYS A 1 85 ? -46.752 -4.405 37.094 1.00 47.88 85 LYS A N 1
ATOM 673 C CA . LYS A 1 85 ? -47.390 -3.904 38.324 1.00 47.88 85 LYS A CA 1
ATOM 674 C C . LYS A 1 85 ? -48.910 -3.800 38.163 1.00 47.88 85 LYS A C 1
ATOM 676 O O . LYS A 1 85 ? -49.473 -2.712 38.193 1.00 47.88 85 LYS A O 1
ATOM 681 N N . LYS A 1 86 ? -49.597 -4.934 38.026 1.00 47.44 86 LYS A N 1
ATOM 682 C CA . LYS A 1 86 ? -50.990 -5.023 38.484 1.00 47.44 86 LYS A CA 1
ATOM 683 C C . LYS A 1 86 ? -50.930 -5.711 39.849 1.00 47.44 86 LYS A C 1
ATOM 685 O O . LYS A 1 86 ? -50.584 -6.890 39.881 1.00 47.44 86 LYS A O 1
ATOM 690 N N . PRO A 1 87 ? -51.157 -4.998 40.966 1.00 50.41 87 PRO A N 1
ATOM 691 C CA . PRO A 1 87 ? -51.212 -5.640 42.268 1.00 50.41 87 PRO A CA 1
ATOM 692 C C . PRO A 1 87 ? -52.430 -6.562 42.250 1.00 50.41 87 PRO A C 1
ATOM 694 O O . PRO A 1 87 ? -53.567 -6.101 42.148 1.00 50.41 87 PRO A O 1
ATOM 697 N N . THR A 1 88 ? -52.198 -7.870 42.258 1.00 49.91 88 THR A N 1
ATOM 698 C CA . THR A 1 88 ? -53.245 -8.827 42.598 1.00 49.91 88 THR A CA 1
ATOM 699 C C . THR A 1 88 ? -53.471 -8.686 44.095 1.00 49.91 88 THR A C 1
ATOM 701 O O . THR A 1 88 ? -52.612 -9.066 44.892 1.00 49.91 88 THR A O 1
ATOM 704 N N . SER A 1 89 ? -54.574 -8.007 44.412 1.00 44.69 89 SER A N 1
ATOM 705 C CA . SER A 1 89 ? -55.238 -8.020 45.713 1.00 44.69 89 SER A CA 1
ATOM 706 C C . SER A 1 89 ? -55.579 -9.437 46.160 1.00 44.69 89 SER A C 1
ATOM 708 O O . SER A 1 89 ? -55.664 -10.329 45.284 1.00 44.69 89 SER A O 1
#

Secondary structure (DSSP, 8-state):
-HHHHHHHHHHHHHHHHHHHHTSHHHHHHHHHHHHHHSS--HHHHHHHHHHHHHHHHHHHHHHHHHHHHHHHHHHHHHHHHHHH-----

Foldseek 3Di:
DVVVVVVVVVVVVVVVVVVCCVDVNVVVVVVVVCVCVVDDHPVVVVVVVVVVVVVVVVVVVVVVVVVVVVVVVVVVVVVVVVVPPPPPD

Sequence (89 aa):
MWVLAIILVVALLIPVAAILVDSPLGRSVARRMEGRTEGPPPELRDMQRKVELLESEIEDLNRSVAGMREELQFMQRLLEDPRRKKPTS

pLDDT: mean 75.83, std 15.34, range [44.69, 95.31]